Protein AF-A0A2H1WQV7-F1 (afdb_monomer)

Secondary structure (DSSP, 8-state):
------------STT--TTS-EEE-TTT--EEEHHHHT-----TT-HHHHHHGGGSPS------HHHHHHHHHHHHHHHHHHHHHHHHHHHHHHHHHHHHHHHHHHHHHHHHHHHHHHHHHHHHHHHHHHHHHHHHHHHHHHHHHHHHHHHHHHHHHH-

Structure (mmCIF, N/CA/C/O backbone):
data_AF-A0A2H1WQV7-F1
#
_entry.id   AF-A0A2H1WQV7-F1
#
loop_
_atom_site.group_PDB
_atom_site.id
_atom_site.type_symbol
_atom_site.label_atom_id
_atom_site.label_alt_id
_atom_site.label_comp_id
_atom_site.label_asym_id
_atom_site.label_entity_id
_atom_site.label_seq_id
_atom_site.pdbx_PDB_ins_code
_atom_site.Cartn_x
_atom_site.Cartn_y
_atom_site.Cartn_z
_atom_site.occupancy
_atom_site.B_iso_or_equiv
_atom_site.auth_seq_id
_atom_site.auth_comp_id
_atom_site.auth_asym_id
_atom_site.auth_atom_id
_atom_site.pdbx_PDB_model_num
ATOM 1 N N . MET A 1 1 ? -45.079 -8.543 78.707 1.00 36.78 1 MET A N 1
ATOM 2 C CA . MET A 1 1 ? -44.525 -7.321 79.325 1.00 36.78 1 MET A CA 1
ATOM 3 C C . MET A 1 1 ? -43.181 -7.067 78.667 1.00 36.78 1 MET A C 1
ATOM 5 O O . MET A 1 1 ? -42.246 -7.800 78.950 1.00 36.78 1 MET A O 1
ATOM 9 N N . ALA A 1 2 ? -43.122 -6.154 77.697 1.00 36.22 2 ALA A N 1
ATOM 10 C CA . ALA A 1 2 ? -41.888 -5.818 76.988 1.00 36.22 2 ALA A CA 1
ATOM 11 C C . ALA A 1 2 ? -41.357 -4.498 77.557 1.00 36.22 2 ALA A C 1
ATOM 13 O O . ALA A 1 2 ? -42.093 -3.514 77.592 1.00 36.22 2 ALA A O 1
ATOM 14 N N . SER A 1 3 ? -40.122 -4.501 78.058 1.00 34.94 3 SER A N 1
ATOM 15 C CA . SER A 1 3 ? -39.464 -3.299 78.569 1.00 34.94 3 SER A CA 1
ATOM 16 C C . SER A 1 3 ? -39.151 -2.362 77.404 1.00 34.94 3 SER A C 1
ATOM 18 O O . SER A 1 3 ? -38.388 -2.725 76.507 1.00 34.94 3 SER A O 1
ATOM 20 N N . VAL A 1 4 ? -39.731 -1.165 77.416 1.00 41.91 4 VAL A N 1
ATOM 21 C CA . VAL A 1 4 ? -39.364 -0.087 76.495 1.00 41.91 4 VAL A CA 1
ATOM 22 C C . VAL A 1 4 ? -37.990 0.423 76.927 1.00 41.91 4 VAL A C 1
ATOM 24 O O . VAL A 1 4 ? -37.856 1.037 77.983 1.00 41.91 4 VAL A O 1
ATOM 27 N N . LEU A 1 5 ? -36.955 0.123 76.142 1.00 41.06 5 LEU A N 1
ATOM 28 C CA . LEU A 1 5 ? -35.655 0.772 76.283 1.00 41.06 5 LEU A CA 1
ATOM 29 C C . LEU A 1 5 ? -35.824 2.220 75.812 1.00 41.06 5 LEU A C 1
ATOM 31 O O . LEU A 1 5 ? -35.929 2.473 74.614 1.00 41.06 5 LEU A O 1
ATOM 35 N N . LEU A 1 6 ? -35.897 3.160 76.756 1.00 43.34 6 LEU A N 1
ATOM 36 C CA . LEU A 1 6 ? -35.771 4.584 76.459 1.00 43.34 6 LEU A CA 1
ATOM 37 C C . LEU A 1 6 ? -34.371 4.824 75.881 1.00 43.34 6 LEU A C 1
ATOM 39 O O . LEU A 1 6 ? -33.382 4.839 76.614 1.00 43.34 6 LEU A O 1
ATOM 43 N N . GLU A 1 7 ? -34.275 4.998 74.563 1.00 45.38 7 GLU A N 1
ATOM 44 C CA . GLU A 1 7 ? -33.069 5.554 73.959 1.00 45.38 7 GLU A CA 1
ATOM 45 C C . GLU A 1 7 ? -32.978 7.028 74.355 1.00 45.38 7 GLU A C 1
ATOM 47 O O . GLU A 1 7 ? -33.699 7.883 73.844 1.00 45.38 7 GLU A O 1
ATOM 52 N N . TRP A 1 8 ? -32.071 7.325 75.282 1.00 50.62 8 TRP A N 1
ATOM 53 C CA . TRP A 1 8 ? -31.634 8.685 75.571 1.00 50.62 8 TRP A CA 1
ATOM 54 C C . TRP A 1 8 ? -30.970 9.261 74.309 1.00 50.62 8 TRP A C 1
ATOM 56 O O . TRP A 1 8 ? -29.799 9.009 74.016 1.00 50.62 8 TRP A O 1
ATOM 66 N N . GLY A 1 9 ? -31.763 9.964 73.501 1.00 49.66 9 GLY A N 1
ATOM 67 C CA . GLY A 1 9 ? -31.391 10.449 72.177 1.00 49.66 9 GLY A CA 1
ATOM 68 C C . GLY A 1 9 ? -31.190 11.960 72.149 1.00 49.66 9 GLY A C 1
ATOM 69 O O . GLY A 1 9 ? -32.027 12.710 72.631 1.00 49.66 9 GLY A O 1
ATOM 70 N N . CYS A 1 10 ? -30.061 12.377 71.578 1.00 54.94 10 CYS A N 1
ATOM 71 C CA . CYS A 1 10 ? -29.609 13.751 71.363 1.00 54.94 10 CYS A CA 1
ATOM 72 C C . CYS A 1 10 ? -30.706 14.782 71.091 1.00 54.94 10 CYS A C 1
ATOM 74 O O . CYS A 1 10 ? -31.570 14.571 70.241 1.00 54.94 10 CYS A O 1
ATOM 76 N N . CYS A 1 11 ? -30.553 15.963 71.691 1.00 54.75 11 CYS A N 1
ATOM 77 C CA . CYS A 1 11 ? -31.271 17.150 71.253 1.00 54.75 11 CYS A CA 1
ATOM 78 C C . CYS A 1 11 ? -30.961 17.418 69.772 1.00 54.75 11 CYS A C 1
ATOM 80 O O . CYS A 1 11 ? -29.803 17.433 69.346 1.00 54.75 11 CYS A O 1
ATOM 82 N N . THR A 1 12 ? -32.014 17.570 68.973 1.00 52.56 12 THR A N 1
ATOM 83 C CA . THR A 1 12 ? -31.937 17.907 67.552 1.00 52.56 12 THR A CA 1
ATOM 84 C C . THR A 1 12 ? -31.181 19.220 67.372 1.00 52.56 12 THR A C 1
ATOM 86 O O . THR A 1 12 ? -31.404 20.170 68.113 1.00 52.56 12 THR A O 1
ATOM 89 N N . LYS A 1 13 ? -30.289 19.284 66.375 1.00 51.91 13 LYS A N 1
ATOM 90 C CA . LYS A 1 13 ? -29.387 20.424 66.104 1.00 51.91 13 LYS A CA 1
ATOM 91 C C . LYS A 1 13 ? -30.087 21.756 65.774 1.00 51.91 13 LYS A C 1
ATOM 93 O O . LYS A 1 13 ? -29.411 22.739 65.484 1.00 51.91 13 LYS A O 1
ATOM 98 N N . GLU A 1 14 ? -31.413 21.807 65.794 1.00 47.16 14 GLU A N 1
ATOM 99 C CA . GLU A 1 14 ? -32.183 23.025 65.572 1.00 47.16 14 GLU A CA 1
ATOM 100 C C . GLU A 1 14 ? -32.293 23.794 66.891 1.00 47.16 14 GLU A C 1
ATOM 102 O O . GLU A 1 14 ? -33.169 23.534 67.710 1.00 47.16 14 GLU A O 1
ATOM 107 N N . GLY A 1 15 ? -31.350 24.716 67.105 1.00 52.66 15 GLY A N 1
ATOM 108 C CA . GLY A 1 15 ? -31.344 25.615 68.263 1.00 52.66 15 GLY A CA 1
ATOM 109 C C . GLY A 1 15 ? -30.159 25.467 69.216 1.00 52.66 15 GLY A C 1
ATOM 110 O O . GLY A 1 15 ? -30.262 25.926 70.348 1.00 52.66 15 GLY A O 1
ATOM 111 N N . ILE A 1 16 ? -29.042 24.856 68.795 1.00 53.22 16 ILE A N 1
ATOM 112 C CA . ILE A 1 16 ? -27.822 24.822 69.617 1.00 53.22 16 ILE A CA 1
ATOM 113 C C . ILE A 1 16 ? -27.324 26.259 69.797 1.00 53.22 16 ILE A C 1
ATOM 115 O O . ILE A 1 16 ? -26.708 26.831 68.898 1.00 53.22 16 ILE A O 1
ATOM 119 N N . ASN A 1 17 ? -27.584 26.840 70.965 1.00 54.88 17 ASN A N 1
ATOM 120 C CA . ASN A 1 17 ? -26.861 28.018 71.411 1.00 54.88 17 ASN A CA 1
ATOM 121 C C . ASN A 1 17 ? -25.392 27.616 71.592 1.00 54.88 17 ASN A C 1
ATOM 123 O O . ASN A 1 17 ? -25.087 26.687 72.337 1.00 54.88 17 ASN A O 1
ATOM 127 N N . GLU A 1 18 ? -24.468 28.335 70.954 1.00 58.00 18 GLU A N 1
ATOM 128 C CA . GLU A 1 18 ? -23.017 28.072 71.032 1.00 58.00 18 GLU A CA 1
ATOM 129 C C . GLU A 1 18 ? -22.443 28.170 72.464 1.00 58.00 18 GLU A C 1
ATOM 131 O O . GLU A 1 18 ? -21.302 27.787 72.709 1.00 58.00 18 GLU A O 1
ATOM 136 N N . ASN A 1 19 ? -23.249 28.635 73.424 1.00 59.34 19 ASN A N 1
ATOM 137 C CA . ASN A 1 19 ? -22.894 28.780 74.834 1.00 59.34 19 ASN A CA 1
ATOM 138 C C . ASN A 1 19 ? -23.274 27.576 75.719 1.00 59.34 19 ASN A C 1
ATOM 140 O O . ASN A 1 19 ? -23.024 27.617 76.925 1.00 59.34 19 ASN A O 1
ATOM 144 N N . GLU A 1 20 ? -23.881 26.517 75.177 1.00 66.75 20 GLU A N 1
ATOM 145 C CA . GLU A 1 20 ? -24.289 25.352 75.972 1.00 66.75 20 GLU A CA 1
ATOM 146 C C . GLU A 1 20 ? -23.191 24.277 76.033 1.00 66.75 20 GLU A C 1
ATOM 148 O O . GLU A 1 20 ? -22.631 23.850 75.022 1.00 66.75 20 GLU A O 1
ATOM 153 N N . GLN A 1 21 ? -22.861 23.831 77.251 1.00 71.62 21 GLN A N 1
ATOM 154 C CA . GLN A 1 21 ? -21.835 22.812 77.470 1.00 71.62 21 GLN A CA 1
ATOM 155 C C . GLN A 1 21 ? -22.343 21.428 77.045 1.00 71.62 21 GLN A C 1
ATOM 157 O O . GLN A 1 21 ? -23.342 20.921 77.564 1.00 71.62 21 GLN A O 1
ATOM 162 N N . ASN A 1 22 ? -21.603 20.806 76.127 1.00 75.94 22 ASN A N 1
ATOM 163 C CA . ASN A 1 22 ? -21.931 19.522 75.517 1.00 75.94 22 ASN A CA 1
ATOM 164 C C . ASN A 1 22 ? -20.845 18.475 75.779 1.00 75.94 22 ASN A C 1
ATOM 166 O O . ASN A 1 22 ? -19.654 18.783 75.758 1.00 75.94 22 ASN A O 1
ATOM 170 N N . ILE A 1 23 ? -21.258 17.219 75.961 1.00 76.69 23 ILE A N 1
ATOM 171 C CA . ILE A 1 23 ? -20.372 16.049 75.998 1.00 76.69 23 ILE A CA 1
ATOM 172 C C . ILE A 1 23 ? -20.577 15.242 74.716 1.00 76.69 23 ILE A C 1
ATOM 174 O O . ILE A 1 23 ? -21.705 14.916 74.353 1.00 76.69 23 ILE A O 1
ATOM 178 N N . ASN A 1 24 ? -19.482 14.896 74.039 1.00 75.81 24 ASN A N 1
ATOM 179 C CA . ASN A 1 24 ? -19.510 14.105 72.811 1.00 75.81 24 ASN A CA 1
ATOM 180 C C . ASN A 1 24 ? -19.125 12.651 73.101 1.00 75.81 24 ASN A C 1
ATOM 182 O O . ASN A 1 24 ? -18.065 12.382 73.667 1.00 75.81 24 ASN A O 1
ATOM 186 N N . CYS A 1 25 ? -19.961 11.701 72.685 1.00 70.12 25 CYS A 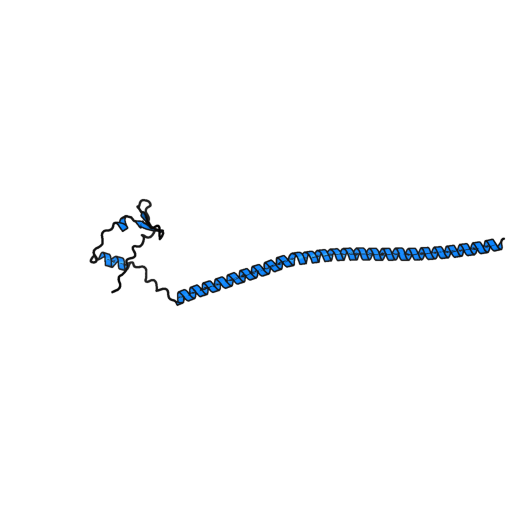N 1
ATOM 187 C CA . CYS A 1 25 ? -19.627 10.284 72.753 1.00 70.12 25 CYS A CA 1
ATOM 188 C C . CYS A 1 25 ? -18.672 9.915 71.615 1.00 70.12 25 CYS A C 1
ATOM 190 O O . CYS A 1 25 ? -19.030 10.014 70.445 1.00 70.12 25 CYS A O 1
ATOM 192 N N . ILE A 1 26 ? -17.479 9.425 71.953 1.00 67.62 26 ILE A N 1
ATOM 193 C CA . ILE A 1 26 ? -16.437 9.062 70.977 1.00 67.62 26 ILE A CA 1
ATOM 194 C C . ILE A 1 26 ? -16.872 7.894 70.076 1.00 67.62 26 ILE A C 1
ATOM 196 O O . ILE A 1 26 ? -16.491 7.838 68.912 1.00 67.62 26 ILE A O 1
ATOM 200 N N . MET A 1 27 ? -17.696 6.975 70.589 1.00 65.44 27 MET A N 1
ATOM 201 C CA . MET A 1 27 ? -18.071 5.755 69.863 1.00 65.44 27 MET A CA 1
ATOM 202 C C . MET A 1 27 ? -19.143 5.986 68.795 1.00 65.44 27 MET A C 1
ATOM 204 O O . MET A 1 27 ? -19.107 5.352 67.746 1.00 65.44 27 MET A O 1
ATOM 208 N N . CYS A 1 28 ? -20.107 6.875 69.046 1.00 74.94 28 CYS A N 1
ATOM 209 C CA . CYS A 1 28 ? -21.215 7.133 68.118 1.00 74.94 28 CYS A CA 1
ATOM 210 C C . CYS A 1 28 ? -21.265 8.576 67.593 1.00 74.94 28 CYS A C 1
ATOM 212 O O . CYS A 1 28 ? -22.166 8.912 66.828 1.00 74.94 28 CYS A O 1
ATOM 214 N N . ASN A 1 29 ? -20.303 9.415 67.992 1.00 70.19 29 ASN A N 1
ATOM 215 C CA . ASN A 1 29 ? -20.161 10.826 67.624 1.00 70.19 29 ASN A CA 1
ATOM 216 C C . ASN A 1 29 ? -21.416 11.681 67.886 1.00 70.19 29 ASN A C 1
ATOM 218 O O . ASN A 1 29 ? -21.725 12.626 67.159 1.00 70.19 29 ASN A O 1
ATOM 222 N N . LYS A 1 30 ? -22.166 11.310 68.923 1.00 71.44 30 LYS A N 1
ATOM 223 C CA . LYS A 1 30 ? -23.386 11.983 69.370 1.00 71.44 30 LYS A CA 1
ATOM 224 C C . LYS A 1 30 ? -23.064 12.995 70.473 1.00 71.44 30 LYS A C 1
ATOM 226 O O . LYS A 1 30 ? -22.252 12.694 71.347 1.00 71.44 30 LYS A O 1
ATOM 231 N N . SER A 1 31 ? -23.703 14.164 70.436 1.00 68.50 31 SER A N 1
ATOM 232 C CA . SER A 1 31 ? -23.545 15.238 71.428 1.00 68.50 31 SER A CA 1
ATOM 233 C C . SER A 1 31 ? -24.714 15.247 72.411 1.00 68.50 31 SER A C 1
ATOM 235 O O . SER A 1 31 ? -25.868 15.095 72.005 1.00 68.50 31 SER A O 1
ATOM 237 N N . TYR A 1 32 ? -24.418 15.437 73.692 1.00 72.19 32 TYR A N 1
ATOM 238 C CA . TYR A 1 32 ? -25.394 15.449 74.778 1.00 72.19 32 TYR A CA 1
ATOM 239 C C . TYR A 1 32 ? -25.225 16.726 75.600 1.00 72.19 32 TYR A C 1
ATOM 241 O O . TYR A 1 32 ? -24.114 17.010 76.055 1.00 72.19 32 TYR A O 1
ATOM 249 N N . HIS A 1 33 ? -26.312 17.467 75.828 1.00 73.75 33 HIS A N 1
ATOM 250 C CA . HIS A 1 33 ? -26.290 18.591 76.762 1.00 73.75 33 HIS A CA 1
ATOM 251 C C . HIS A 1 33 ? -26.030 18.062 78.171 1.00 73.75 33 HIS A C 1
ATOM 253 O O . HIS A 1 33 ? -26.687 17.113 78.613 1.00 73.75 33 HIS A O 1
ATOM 259 N N . ILE A 1 34 ? -25.104 18.692 78.898 1.00 71.25 34 ILE A N 1
ATOM 260 C CA . ILE A 1 34 ? -24.807 18.311 80.288 1.00 71.25 34 ILE A CA 1
ATOM 261 C C . ILE A 1 34 ? -26.079 18.352 81.141 1.00 71.25 34 ILE A C 1
ATOM 263 O O . ILE A 1 34 ? -26.303 17.446 81.939 1.00 71.25 34 ILE A O 1
ATOM 267 N N . LEU A 1 35 ? -26.957 19.334 80.902 1.00 65.75 35 LEU A N 1
ATOM 268 C CA . LEU A 1 35 ? -28.215 19.478 81.634 1.00 65.75 35 LEU A CA 1
ATOM 269 C C . LEU A 1 35 ? -29.105 18.231 81.527 1.00 65.75 35 LEU A C 1
ATOM 271 O O . LEU A 1 35 ? -29.672 17.798 82.527 1.00 65.75 35 LEU A O 1
ATOM 275 N N . CYS A 1 36 ? -29.184 17.628 80.335 1.00 65.69 36 CYS A N 1
ATOM 276 C CA . CYS A 1 36 ? -29.963 16.416 80.099 1.00 65.69 36 CYS A CA 1
ATOM 277 C C . CYS A 1 36 ? -29.398 15.228 80.883 1.00 65.69 36 CYS A C 1
ATOM 279 O O . CYS A 1 36 ? -30.166 14.447 81.425 1.00 65.69 36 CYS A O 1
ATOM 281 N N . LEU A 1 37 ? -28.072 15.119 81.002 1.00 65.88 37 LEU A N 1
ATOM 282 C CA . LEU A 1 37 ? -27.414 14.054 81.770 1.00 65.88 37 LEU A CA 1
ATOM 283 C C . LEU A 1 37 ? -27.556 14.228 83.290 1.00 65.88 37 LEU A C 1
ATOM 285 O O . LEU A 1 37 ? -27.361 13.272 84.034 1.00 65.88 37 LEU A O 1
ATOM 289 N N . THR A 1 38 ? -27.877 15.439 83.750 1.00 66.06 38 THR A N 1
ATOM 290 C CA . THR A 1 38 ? -28.033 15.769 85.176 1.00 66.06 38 THR A CA 1
ATOM 291 C C . THR A 1 38 ? -29.485 15.808 85.652 1.00 66.06 38 THR A C 1
ATOM 293 O O . THR A 1 38 ? -29.731 16.183 86.798 1.00 66.06 38 THR 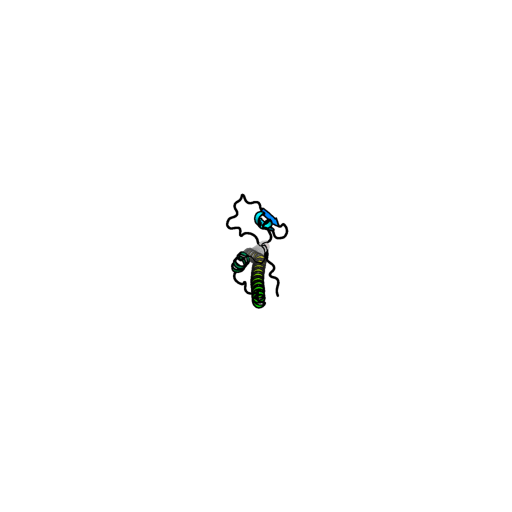A O 1
ATOM 296 N N . LEU A 1 39 ? -30.457 15.456 84.802 1.00 63.19 39 LEU A N 1
ATOM 297 C CA . LEU A 1 39 ? -31.858 15.427 85.220 1.00 63.19 39 LEU A CA 1
ATOM 298 C C . LEU A 1 39 ? -32.073 14.337 86.289 1.00 63.19 39 LEU A C 1
ATOM 300 O O . LEU A 1 39 ? -31.649 13.198 86.082 1.00 63.19 39 LEU A O 1
ATOM 304 N N . PRO A 1 40 ? -32.720 14.660 87.426 1.00 60.16 40 PRO A N 1
ATOM 305 C CA . PRO A 1 40 ? -33.055 13.667 88.440 1.00 60.16 40 PRO A CA 1
ATOM 306 C C . PRO A 1 40 ? -34.018 12.622 87.862 1.00 60.16 40 PRO A C 1
ATOM 308 O O . PRO A 1 40 ? -34.848 12.949 87.012 1.00 60.16 40 PRO A O 1
ATOM 311 N N . GLU A 1 41 ? -33.907 11.373 88.326 1.00 59.03 41 GLU A N 1
ATOM 312 C CA . GLU A 1 41 ? -34.804 10.282 87.931 1.00 59.03 41 GLU A CA 1
ATOM 313 C C . GLU A 1 41 ? -36.264 10.720 88.090 1.00 59.03 41 GLU A C 1
ATOM 315 O O . GLU A 1 41 ? -36.726 11.035 89.189 1.00 59.03 41 GLU A O 1
ATOM 320 N N . ILE A 1 42 ? -36.985 10.786 86.969 1.00 58.78 42 ILE A N 1
ATOM 321 C CA . ILE A 1 42 ? -38.401 11.139 86.973 1.00 58.78 42 ILE A CA 1
ATOM 322 C C . ILE A 1 42 ? -39.152 9.942 87.570 1.00 58.78 42 ILE A C 1
ATOM 324 O O . ILE A 1 42 ? -39.031 8.838 87.031 1.00 58.78 42 ILE A O 1
ATOM 328 N N . PRO A 1 43 ? -39.934 10.127 88.650 1.00 55.66 43 PRO A N 1
ATOM 329 C CA . PRO A 1 43 ? -40.752 9.061 89.207 1.00 55.66 43 PRO 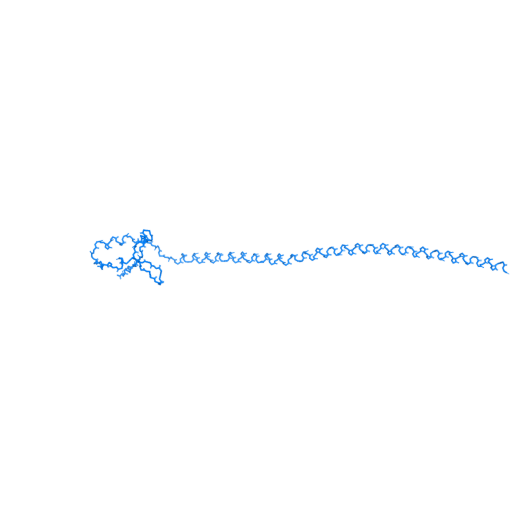A CA 1
ATOM 330 C C . PRO A 1 43 ? -41.687 8.525 88.122 1.00 55.66 43 PRO A C 1
ATOM 332 O O . PRO A 1 43 ? -42.296 9.308 87.382 1.00 55.66 43 PRO A O 1
ATOM 335 N N . SER A 1 44 ? -41.825 7.202 88.050 1.00 57.69 44 SER A N 1
ATOM 336 C CA . SER A 1 44 ? -42.623 6.465 87.053 1.00 57.69 44 SER A CA 1
ATOM 337 C C . SER A 1 44 ? -44.100 6.877 86.972 1.00 57.69 44 SER A C 1
ATOM 339 O O . SER A 1 44 ? -44.811 6.463 86.059 1.00 57.69 44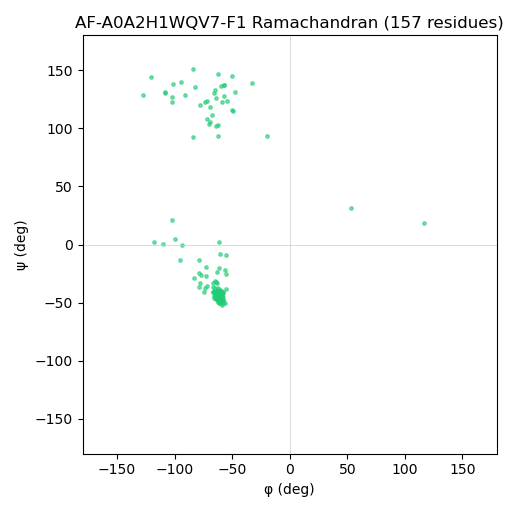 SER A O 1
ATOM 341 N N . ASP A 1 45 ? -44.546 7.709 87.909 1.00 54.38 45 ASP A N 1
ATOM 342 C CA . ASP A 1 45 ? -45.940 7.986 88.219 1.00 54.38 45 ASP A CA 1
ATOM 343 C C . ASP A 1 45 ? -46.345 9.413 87.791 1.00 54.38 45 ASP A C 1
ATOM 345 O O . ASP A 1 45 ? -47.480 9.833 88.008 1.00 54.38 45 ASP A O 1
ATOM 349 N N . SER A 1 46 ? -45.420 10.191 87.208 1.00 56.28 46 SER A N 1
ATOM 350 C CA . SER A 1 46 ? -45.696 11.569 86.782 1.00 56.28 46 SER A CA 1
ATOM 351 C C . SER A 1 46 ? -46.390 11.628 85.413 1.00 56.28 46 SER A C 1
ATOM 353 O O . SER A 1 46 ? -45.977 10.975 84.454 1.00 56.28 46 SER A O 1
ATOM 355 N N . GLU A 1 47 ? -47.421 12.471 85.286 1.00 53.53 47 GLU A N 1
ATOM 356 C CA . GLU A 1 47 ? -48.172 12.697 84.034 1.00 53.53 47 GLU A CA 1
ATOM 357 C C . GLU A 1 47 ? -47.279 13.132 82.853 1.00 53.53 47 GLU A C 1
ATOM 359 O O . GLU A 1 47 ? -47.608 12.894 81.690 1.00 53.53 47 GLU A O 1
ATOM 364 N N . ILE A 1 48 ? -46.098 13.687 83.143 1.00 52.59 48 ILE A N 1
ATOM 365 C CA . ILE A 1 48 ? -45.087 14.109 82.162 1.00 52.59 48 ILE A CA 1
ATOM 366 C C . ILE A 1 48 ? -44.554 12.907 81.361 1.00 52.59 48 ILE A C 1
ATOM 368 O O . ILE A 1 48 ? -44.292 13.025 80.161 1.00 52.59 48 ILE A O 1
ATOM 372 N N . PHE A 1 49 ? -44.470 11.723 81.979 1.00 50.50 49 PHE A N 1
ATOM 373 C CA . PHE A 1 49 ? -44.025 10.497 81.308 1.00 50.50 49 PHE A CA 1
ATOM 374 C C . PHE A 1 49 ? -44.989 10.071 80.187 1.00 50.50 49 PHE A C 1
ATOM 376 O O . PHE A 1 49 ? -44.567 9.567 79.146 1.00 50.50 49 PHE A O 1
ATOM 383 N N . SER A 1 50 ? -46.285 10.351 80.359 1.00 50.97 50 SER A N 1
ATOM 384 C CA . SER A 1 50 ? -47.318 10.040 79.362 1.00 50.97 50 SER A CA 1
ATOM 385 C C . SER A 1 50 ? -47.253 10.971 78.146 1.00 50.97 50 SER A C 1
ATOM 387 O O . SER A 1 50 ? -47.620 10.575 77.041 1.00 50.97 50 SER A O 1
ATOM 389 N N . GLN A 1 51 ? -46.747 12.195 78.322 1.00 47.91 51 GLN A N 1
ATOM 390 C CA . GLN A 1 51 ? -46.672 13.201 77.261 1.00 47.91 51 GLN A CA 1
ATOM 391 C C . GLN A 1 51 ? -45.433 13.033 76.366 1.00 47.91 51 GLN A C 1
ATOM 393 O O . GLN A 1 51 ? -45.492 13.319 75.173 1.00 47.91 51 GLN A O 1
ATOM 398 N N . ILE A 1 52 ? -44.333 12.492 76.900 1.00 52.56 52 ILE A N 1
ATOM 399 C CA . ILE A 1 52 ? -43.125 12.179 76.115 1.00 52.56 52 ILE A CA 1
ATOM 400 C C . ILE A 1 52 ? -43.363 10.970 75.194 1.00 52.56 52 ILE A C 1
ATOM 402 O O . ILE A 1 52 ? -42.917 10.977 74.048 1.00 52.56 52 ILE A O 1
ATOM 406 N N . ALA A 1 53 ? -44.144 9.976 75.633 1.00 47.25 53 ALA A N 1
ATOM 407 C CA . ALA A 1 53 ? -44.497 8.813 74.811 1.00 47.25 53 ALA A CA 1
ATOM 408 C C . ALA A 1 53 ? -45.327 9.170 73.556 1.00 47.25 53 ALA A C 1
ATOM 410 O O . ALA A 1 53 ? -45.288 8.439 72.563 1.00 47.25 53 ALA A O 1
ATOM 411 N N . LEU A 1 54 ? -46.030 10.310 73.569 1.00 46.53 54 LEU A N 1
ATOM 412 C CA . LEU A 1 54 ? -46.825 10.818 72.442 1.00 46.53 54 LEU A CA 1
ATOM 413 C C . LEU A 1 54 ? -45.989 11.501 71.344 1.00 46.53 54 LEU A C 1
ATOM 415 O O . LEU A 1 54 ? -46.501 11.691 70.245 1.00 46.53 54 LEU A O 1
ATOM 419 N N . ASN A 1 55 ? -44.714 11.812 71.604 1.00 50.41 55 ASN A N 1
ATOM 420 C CA . ASN A 1 55 ? -43.779 12.390 70.625 1.00 50.41 55 ASN A CA 1
ATOM 421 C C . ASN A 1 55 ? -42.799 11.352 70.053 1.00 50.41 55 ASN A C 1
ATOM 423 O O . ASN A 1 55 ? -41.730 11.701 69.550 1.00 50.41 55 ASN A O 1
ATOM 427 N N . SER A 1 56 ? -43.146 10.067 70.135 1.00 49.00 56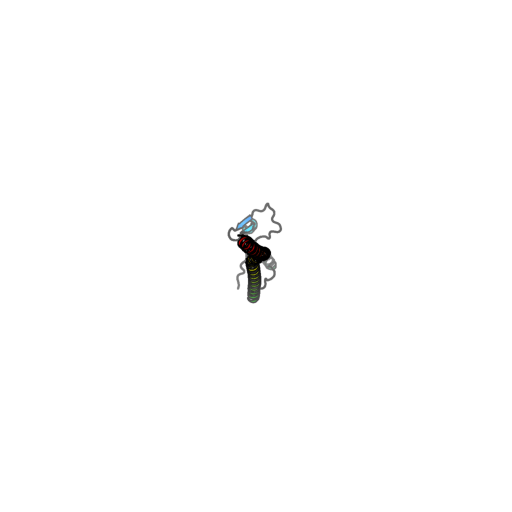 SER A N 1
ATOM 428 C CA . SER A 1 56 ? -42.416 9.021 69.421 1.00 49.00 56 SER A CA 1
ATOM 429 C C . SER A 1 56 ? -42.473 9.317 67.913 1.00 49.00 56 SER A C 1
ATOM 431 O O . SER A 1 56 ? -43.552 9.664 67.420 1.00 49.00 56 SER A O 1
ATOM 433 N N . PRO A 1 57 ? -41.359 9.190 67.164 1.00 54.06 57 PRO A N 1
ATOM 434 C CA . PRO A 1 57 ? -41.377 9.334 65.712 1.00 54.06 57 PRO A CA 1
ATOM 435 C C . PRO A 1 57 ? -42.485 8.455 65.123 1.00 54.06 57 PRO A C 1
ATOM 437 O O . PRO A 1 57 ? -42.734 7.370 65.663 1.00 54.06 57 PRO A O 1
ATOM 440 N N . PRO A 1 58 ? -43.165 8.889 64.046 1.00 54.53 58 PRO A N 1
ATOM 441 C CA . PRO A 1 58 ? -44.247 8.114 63.467 1.00 54.53 58 PRO A CA 1
ATOM 442 C C . PRO A 1 58 ? -43.722 6.718 63.156 1.00 54.53 58 PRO A C 1
ATOM 444 O O . PRO A 1 58 ? -42.711 6.581 62.471 1.00 54.53 58 PRO A O 1
ATOM 447 N N . ASN A 1 59 ? -44.408 5.732 63.736 1.00 51.03 59 ASN A N 1
ATOM 448 C CA . ASN A 1 59 ? -44.241 4.292 63.595 1.00 51.03 59 ASN A CA 1
ATOM 449 C C . ASN A 1 59 ? -43.479 3.941 62.306 1.00 51.03 59 ASN A C 1
ATOM 451 O O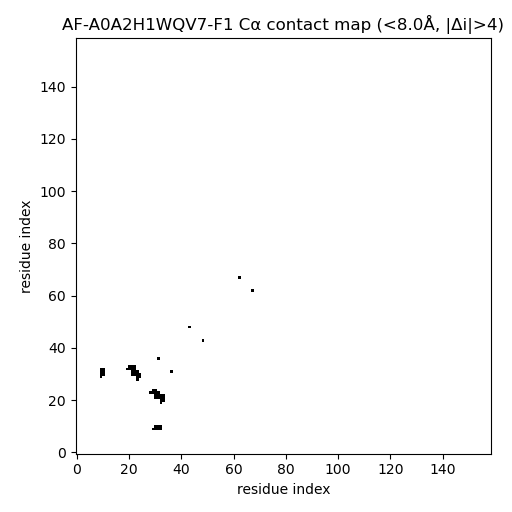 . ASN A 1 59 ? -44.063 3.889 61.220 1.00 51.03 59 ASN A O 1
ATOM 455 N N . SER A 1 60 ? -42.156 3.791 62.405 1.00 58.94 60 SER A N 1
ATOM 456 C CA . SER A 1 60 ? -41.352 3.374 61.269 1.00 58.94 60 SER A CA 1
ATOM 457 C C . SER A 1 60 ? -41.751 1.937 60.985 1.00 58.94 60 SER A C 1
ATOM 459 O O . SER A 1 60 ? -41.534 1.046 61.807 1.00 58.94 60 SER A O 1
ATOM 461 N N . ASN A 1 61 ? -42.417 1.729 59.848 1.00 61.16 61 ASN A N 1
ATOM 462 C CA . ASN A 1 61 ? -42.799 0.396 59.406 1.00 61.16 61 ASN A CA 1
ATOM 463 C C . ASN A 1 61 ? -41.578 -0.529 59.541 1.00 61.16 61 ASN A C 1
ATOM 465 O O . ASN A 1 61 ? -40.480 -0.136 59.128 1.00 61.16 61 ASN A O 1
ATOM 469 N N . PRO A 1 62 ? -41.728 -1.719 60.149 1.00 68.00 62 PRO A N 1
ATOM 470 C CA . PRO A 1 62 ? -40.614 -2.635 60.305 1.00 68.00 62 PRO A CA 1
ATOM 471 C C . PRO A 1 62 ? -40.079 -2.961 58.916 1.00 68.00 62 PRO A C 1
ATOM 473 O O . PRO A 1 62 ? -40.844 -3.418 58.066 1.00 68.00 62 PRO A O 1
ATOM 476 N N . VAL A 1 63 ? -38.785 -2.698 58.699 1.00 72.81 63 VAL A N 1
ATOM 477 C CA . VAL A 1 63 ? -38.112 -2.968 57.425 1.00 72.81 63 VAL A CA 1
ATOM 478 C C . VAL A 1 63 ? -38.437 -4.394 57.011 1.00 72.81 63 VAL A C 1
ATOM 480 O O . VAL A 1 63 ? -38.087 -5.357 57.701 1.00 72.81 63 VAL A O 1
ATOM 483 N N . THR A 1 64 ? -39.162 -4.527 55.908 1.00 82.00 64 THR A N 1
ATOM 484 C CA . THR A 1 64 ? -39.641 -5.836 55.474 1.00 82.00 64 THR A CA 1
ATOM 485 C C . THR A 1 64 ? -38.550 -6.541 54.677 1.00 82.00 64 THR A C 1
ATOM 487 O O . THR A 1 64 ? -37.738 -5.916 53.992 1.00 82.00 64 THR A O 1
ATOM 490 N N . ALA A 1 65 ? -38.537 -7.875 54.712 1.00 84.75 65 ALA A N 1
ATOM 491 C CA . ALA A 1 65 ? -37.623 -8.664 53.884 1.00 84.75 65 ALA A CA 1
ATOM 492 C C . ALA A 1 65 ? -37.752 -8.333 52.380 1.00 84.75 65 ALA A C 1
ATOM 494 O O . ALA A 1 65 ? -36.790 -8.484 51.627 1.00 84.75 65 ALA A O 1
ATOM 495 N N . GLU A 1 66 ? -38.921 -7.847 51.951 1.00 85.00 66 GLU A N 1
ATOM 496 C CA . GLU A 1 66 ? -39.180 -7.434 50.573 1.00 85.00 66 GLU A CA 1
ATOM 497 C C . GLU A 1 66 ? -38.503 -6.103 50.215 1.00 85.00 66 GLU A C 1
ATOM 499 O O . GLU A 1 66 ? -37.951 -5.967 49.124 1.00 85.00 66 GLU A O 1
ATOM 504 N N . GLU A 1 67 ? -38.446 -5.144 51.142 1.00 85.81 67 GLU A N 1
ATOM 505 C CA . GLU A 1 67 ? -37.696 -3.896 50.947 1.00 85.81 67 GLU A CA 1
ATOM 506 C C . GLU A 1 67 ? -36.197 -4.169 50.811 1.00 85.81 67 GLU A C 1
ATOM 508 O O . GLU A 1 67 ? -35.552 -3.649 49.898 1.00 85.81 67 GLU A O 1
ATOM 513 N N . VAL A 1 68 ? -35.651 -5.052 51.655 1.00 89.31 68 VAL A N 1
ATOM 514 C CA . VAL A 1 68 ? -34.247 -5.478 51.561 1.00 89.31 68 VAL A CA 1
ATOM 515 C C . VAL A 1 68 ? -33.984 -6.174 50.225 1.00 89.31 68 VAL A C 1
ATOM 517 O O . VAL A 1 68 ? -33.012 -5.846 49.544 1.00 89.31 68 VAL A O 1
ATOM 520 N N . ARG A 1 69 ? -34.867 -7.089 49.800 1.00 91.69 69 ARG A N 1
ATOM 521 C CA . ARG A 1 69 ? -34.768 -7.767 48.498 1.00 91.69 69 ARG A CA 1
ATOM 522 C C . ARG A 1 69 ? -34.784 -6.767 47.338 1.00 91.69 69 ARG A C 1
ATOM 524 O O . ARG A 1 69 ? -33.936 -6.862 46.452 1.00 91.69 69 ARG A O 1
ATOM 531 N N . SER A 1 70 ? -35.689 -5.791 47.371 1.00 93.69 70 SER A N 1
ATOM 532 C CA . SER A 1 70 ? -35.803 -4.736 46.357 1.00 93.69 70 SER A CA 1
ATOM 533 C C . SER A 1 70 ? -34.545 -3.866 46.283 1.00 93.69 70 SER A C 1
ATOM 535 O O . SER A 1 70 ? -34.041 -3.594 45.191 1.00 93.69 70 SER A O 1
ATOM 537 N N . ILE A 1 71 ? -33.981 -3.478 47.432 1.00 92.94 71 ILE A N 1
ATOM 538 C CA . ILE A 1 71 ? -32.724 -2.718 47.498 1.00 92.94 71 ILE A CA 1
ATOM 539 C C . ILE A 1 71 ? -31.577 -3.531 46.893 1.00 92.94 71 ILE A C 1
ATOM 541 O O . ILE A 1 71 ? -30.866 -3.028 46.023 1.00 92.94 71 ILE A O 1
ATOM 545 N N . VAL A 1 72 ? -31.419 -4.794 47.299 1.00 94.69 72 VAL A N 1
ATOM 546 C CA . VAL A 1 72 ? -30.360 -5.672 46.781 1.00 94.69 72 VAL A CA 1
ATOM 547 C C . VAL A 1 72 ? -30.492 -5.851 45.269 1.00 94.69 72 VAL A C 1
ATOM 549 O O . VAL A 1 72 ? -29.508 -5.706 44.545 1.00 94.69 72 VAL A O 1
ATOM 552 N N . GLN A 1 73 ? -31.705 -6.091 44.769 1.00 94.62 73 GLN A N 1
ATOM 553 C CA . GLN A 1 73 ? -31.948 -6.270 43.339 1.00 94.62 73 GLN A CA 1
ATOM 554 C C . GLN A 1 73 ? -31.622 -5.000 42.540 1.00 94.62 73 GLN A C 1
ATOM 556 O O . GLN A 1 73 ? -30.980 -5.091 41.493 1.00 94.62 73 GLN A O 1
ATOM 561 N N . LYS A 1 74 ? -31.975 -3.815 43.057 1.00 95.31 74 LYS A N 1
ATOM 562 C CA . LYS A 1 74 ? -31.598 -2.528 42.449 1.00 95.31 74 LYS A CA 1
ATOM 563 C C . LYS A 1 74 ? -30.086 -2.320 42.426 1.00 95.31 74 LYS A C 1
ATOM 565 O O . LYS A 1 74 ? -29.554 -1.928 41.393 1.00 95.31 74 LYS A O 1
ATOM 570 N N . VAL A 1 75 ? -29.387 -2.598 43.529 1.00 95.75 75 VAL A N 1
ATOM 571 C CA . VAL A 1 75 ? -27.922 -2.457 43.601 1.00 95.75 75 VAL A CA 1
ATOM 572 C C . VAL A 1 75 ? -27.243 -3.372 42.587 1.00 95.75 75 VAL A C 1
ATOM 574 O O . VAL A 1 75 ? -26.366 -2.924 41.852 1.00 95.75 75 VAL A O 1
ATOM 577 N N . ILE A 1 76 ? -27.685 -4.628 42.497 1.00 95.06 76 ILE A N 1
ATOM 578 C CA . ILE A 1 76 ? -27.174 -5.589 41.517 1.00 95.06 76 ILE A CA 1
ATOM 579 C C . ILE A 1 76 ? -27.422 -5.080 40.093 1.00 95.06 76 ILE A C 1
ATOM 581 O O . ILE A 1 76 ? -26.506 -5.081 39.274 1.00 95.06 76 ILE A O 1
ATOM 585 N N . GLN A 1 77 ? -28.631 -4.603 39.795 1.00 96.31 77 GLN A N 1
ATOM 586 C CA . GLN A 1 77 ? -28.980 -4.110 38.464 1.00 96.31 77 GLN A CA 1
ATOM 587 C C . GLN A 1 77 ? -28.137 -2.895 38.053 1.00 96.31 77 GLN A C 1
ATOM 589 O O . GLN A 1 77 ? -27.645 -2.846 36.925 1.00 96.31 77 GLN A O 1
ATOM 594 N N . VAL A 1 78 ? -27.924 -1.947 38.970 1.00 96.88 78 VAL A N 1
ATOM 595 C CA . VAL A 1 78 ? -27.057 -0.783 38.737 1.00 96.88 78 VAL A CA 1
ATOM 596 C C . VAL A 1 78 ? -25.612 -1.224 38.508 1.00 96.88 78 VAL A C 1
ATOM 598 O O . VAL A 1 78 ? -25.006 -0.798 37.530 1.00 96.88 78 VAL A O 1
ATOM 601 N N . GLN A 1 79 ? -25.080 -2.124 39.340 1.00 95.44 79 GLN A N 1
ATOM 602 C CA . GLN A 1 79 ? -23.717 -2.648 39.188 1.00 95.44 79 GLN A CA 1
ATOM 603 C C . GLN A 1 79 ? -23.509 -3.344 37.837 1.00 95.44 79 GLN A C 1
ATOM 605 O O . GLN A 1 79 ? -22.521 -3.074 37.155 1.00 95.44 79 GLN A O 1
ATOM 610 N N . TYR A 1 80 ? -24.456 -4.180 37.398 1.00 96.56 80 TYR A N 1
ATOM 611 C CA . TYR A 1 80 ? -24.389 -4.816 36.079 1.00 96.56 80 TYR A CA 1
ATOM 612 C C . TYR A 1 80 ? -24.415 -3.796 34.940 1.00 96.56 80 TYR A C 1
ATOM 614 O O . TYR A 1 80 ? -23.628 -3.910 34.000 1.00 96.56 80 TYR A O 1
ATOM 622 N N . ALA A 1 81 ? -25.285 -2.787 35.020 1.00 96.94 81 ALA A N 1
ATOM 623 C CA . ALA A 1 81 ? -25.345 -1.734 34.012 1.00 96.94 81 ALA A CA 1
ATOM 624 C C . ALA A 1 81 ? -24.021 -0.952 33.936 1.00 96.94 81 ALA A C 1
ATOM 626 O O . ALA A 1 81 ? -23.498 -0.733 32.842 1.00 96.94 81 ALA A O 1
ATOM 627 N N . THR A 1 82 ? -23.439 -0.596 35.085 1.00 97.25 82 THR A N 1
ATOM 628 C CA . THR A 1 82 ? -22.140 0.086 35.154 1.00 97.25 82 THR A CA 1
ATOM 629 C C . THR A 1 82 ? -21.014 -0.781 34.598 1.00 97.25 82 THR A C 1
ATOM 631 O O . THR A 1 82 ? -20.208 -0.294 33.806 1.00 97.25 82 THR A O 1
ATOM 634 N N . MET A 1 83 ? -20.974 -2.068 34.948 1.00 96.94 83 MET A N 1
ATOM 635 C CA . MET A 1 83 ? -19.966 -2.997 34.439 1.00 96.94 83 MET A CA 1
ATOM 636 C C . MET A 1 83 ? -20.057 -3.145 32.915 1.00 96.94 83 MET A C 1
ATOM 638 O O . MET A 1 83 ? -19.039 -3.057 32.232 1.00 96.94 83 MET A O 1
ATOM 642 N N . LEU A 1 84 ? -21.263 -3.304 32.361 1.00 97.25 84 LEU A N 1
ATOM 643 C CA . LEU A 1 84 ? -21.468 -3.381 30.910 1.00 97.25 84 LEU A CA 1
ATOM 644 C C . LEU A 1 84 ? -21.041 -2.091 30.203 1.00 97.25 84 LEU A C 1
ATOM 646 O O . LEU A 1 84 ? -20.400 -2.142 29.154 1.00 97.25 84 LEU A O 1
ATOM 650 N N . GLN A 1 85 ? -21.344 -0.931 30.786 1.00 97.50 85 GLN A N 1
ATOM 651 C CA . GLN A 1 85 ? -20.911 0.354 30.244 1.00 97.50 85 GLN A CA 1
ATOM 652 C C . GLN A 1 85 ? -19.381 0.486 30.244 1.00 97.50 85 GLN A C 1
ATOM 654 O O . GLN A 1 85 ? -18.799 0.938 29.254 1.00 97.50 85 GLN A O 1
ATOM 659 N N . GLN A 1 86 ? -18.720 0.065 31.325 1.00 97.81 86 GLN A N 1
ATOM 660 C CA . GLN A 1 86 ? -17.261 0.041 31.409 1.00 97.81 86 GLN A CA 1
ATOM 661 C C . GLN A 1 86 ? -16.658 -0.924 30.386 1.00 97.81 86 GLN A C 1
ATOM 663 O O . GLN A 1 86 ? -15.738 -0.535 29.672 1.00 97.81 86 GLN A O 1
ATOM 668 N N . MET A 1 87 ? -17.208 -2.136 30.245 1.00 97.50 87 MET A N 1
ATOM 669 C CA . MET A 1 87 ? -16.755 -3.101 29.236 1.00 97.50 87 MET A CA 1
ATOM 670 C C . MET A 1 87 ? -16.890 -2.537 27.823 1.00 97.50 87 MET A C 1
ATOM 672 O O . MET A 1 87 ? -15.922 -2.575 27.071 1.00 97.50 87 MET A O 1
ATOM 676 N N . ASN A 1 88 ? -18.037 -1.947 27.477 1.00 97.38 88 ASN A N 1
ATOM 677 C CA . ASN A 1 88 ? -18.235 -1.322 26.167 1.00 97.38 88 ASN A CA 1
ATOM 678 C C . ASN A 1 88 ? -17.220 -0.202 25.916 1.00 97.38 88 ASN A C 1
ATOM 680 O O . ASN A 1 88 ? -16.655 -0.111 24.829 1.00 97.38 88 ASN A O 1
ATOM 684 N N . THR A 1 89 ? -16.945 0.616 26.933 1.00 98.06 89 THR A N 1
ATOM 685 C CA . THR A 1 89 ? -15.957 1.699 26.843 1.00 98.06 89 THR A CA 1
ATOM 686 C C . THR A 1 89 ? -14.552 1.148 26.609 1.00 98.06 89 THR A C 1
ATOM 688 O O . THR A 1 89 ? -13.846 1.628 25.726 1.00 98.06 89 THR A O 1
ATOM 691 N N . ILE A 1 90 ? -14.152 0.114 27.356 1.00 98.12 90 ILE A N 1
ATOM 692 C CA . ILE A 1 90 ? -12.847 -0.538 27.200 1.00 98.12 90 ILE A CA 1
ATOM 693 C C . ILE A 1 90 ? -12.726 -1.149 25.804 1.00 98.12 90 ILE A C 1
ATOM 695 O O . ILE A 1 90 ? -11.749 -0.875 25.119 1.00 98.12 90 ILE A O 1
ATOM 699 N N . ILE A 1 91 ? -13.729 -1.909 25.354 1.00 97.94 91 ILE A N 1
ATOM 700 C CA . ILE A 1 91 ? -13.724 -2.559 24.037 1.00 97.94 91 ILE A CA 1
ATOM 701 C C . ILE A 1 91 ? -13.563 -1.519 22.926 1.00 97.94 91 ILE A C 1
ATOM 703 O O . ILE A 1 91 ? -12.681 -1.658 22.082 1.00 97.94 91 ILE A O 1
ATOM 707 N N . VAL A 1 92 ? -14.373 -0.457 22.942 1.00 98.31 92 VAL A N 1
ATOM 708 C CA . VAL A 1 92 ? -14.305 0.605 21.929 1.00 98.31 92 VAL A CA 1
ATOM 709 C C . VAL A 1 92 ? -12.947 1.305 21.957 1.00 98.31 92 VAL A C 1
ATOM 711 O O . VAL A 1 92 ? -12.357 1.531 20.901 1.00 98.31 92 VAL A O 1
ATOM 714 N N . ASN A 1 93 ? -12.421 1.615 23.142 1.00 98.19 93 ASN A N 1
ATOM 715 C CA . ASN A 1 93 ? -11.126 2.278 23.273 1.00 98.19 93 ASN A CA 1
ATOM 716 C C . ASN A 1 93 ? -9.981 1.392 22.788 1.00 98.19 93 ASN A C 1
ATOM 718 O O . ASN A 1 93 ? -9.148 1.862 22.022 1.00 98.19 93 ASN A O 1
ATOM 722 N N . THR A 1 94 ? -9.947 0.117 23.179 1.00 98.06 94 THR A N 1
ATOM 723 C CA . THR A 1 94 ? -8.932 -0.831 22.711 1.00 98.06 94 THR A CA 1
ATOM 724 C C . THR A 1 94 ? -8.999 -0.982 21.196 1.00 98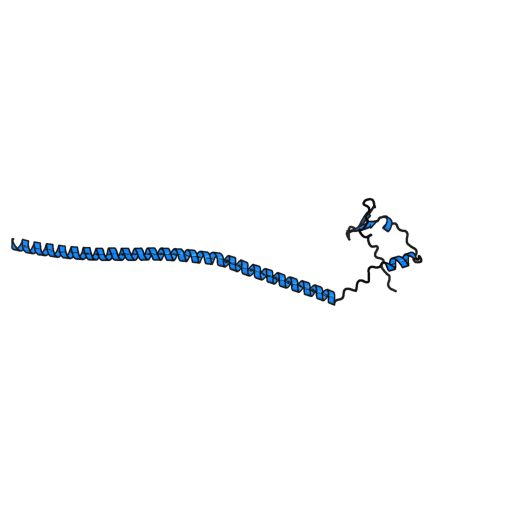.06 94 THR A C 1
ATOM 726 O O . THR A 1 94 ? -7.981 -0.825 20.535 1.00 98.06 94 THR A O 1
ATOM 729 N N . ILE A 1 95 ? -10.189 -1.186 20.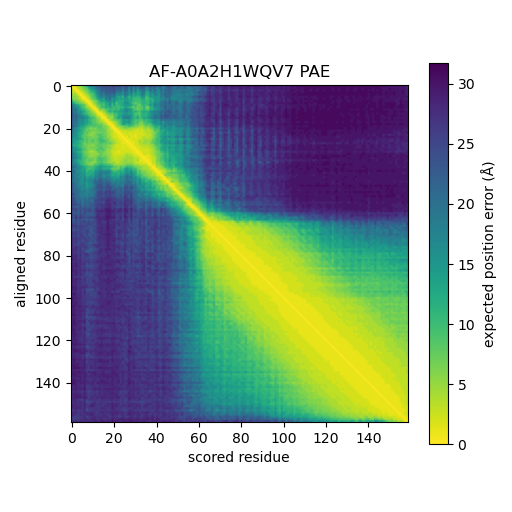621 1.00 98.12 95 ILE A N 1
ATOM 730 C CA . ILE A 1 95 ? -10.352 -1.292 19.163 1.00 98.12 95 ILE A CA 1
ATOM 731 C C . ILE A 1 95 ? -9.836 -0.032 18.462 1.00 98.12 95 ILE A C 1
ATOM 733 O O . ILE A 1 95 ? -9.079 -0.135 17.503 1.00 98.12 95 ILE A O 1
ATOM 737 N N . ASN A 1 96 ? -10.209 1.159 18.931 1.00 97.88 96 ASN A N 1
ATOM 738 C CA . ASN A 1 96 ? -9.773 2.404 18.299 1.00 97.88 96 ASN A CA 1
ATOM 739 C C . ASN A 1 96 ? -8.261 2.625 18.422 1.00 97.88 96 ASN A C 1
ATOM 741 O O . ASN A 1 96 ? -7.637 3.061 17.455 1.00 97.88 96 ASN A O 1
ATOM 745 N N . THR A 1 97 ? -7.676 2.304 19.577 1.00 98.19 97 THR A N 1
ATOM 746 C CA . THR A 1 97 ? -6.231 2.407 19.815 1.00 98.19 97 THR A CA 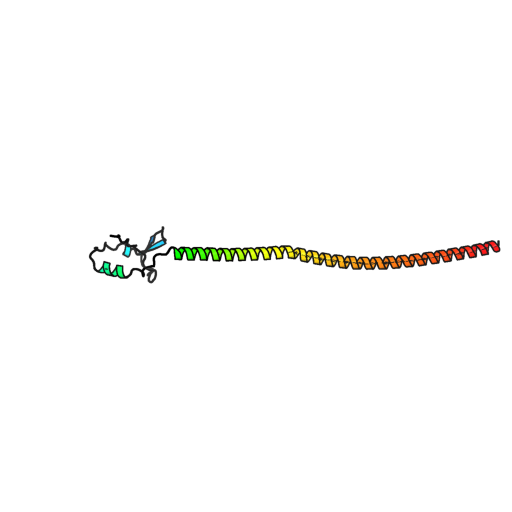1
ATOM 747 C C . THR A 1 97 ? -5.445 1.468 18.909 1.00 98.19 97 THR A C 1
ATOM 749 O O . THR A 1 97 ? -4.443 1.892 18.348 1.00 98.19 97 THR A O 1
ATOM 752 N N . GLU A 1 98 ? -5.914 0.234 18.712 1.00 97.69 98 GLU A N 1
ATOM 753 C CA . GLU A 1 98 ? -5.239 -0.749 17.856 1.00 97.69 98 GLU A CA 1
ATOM 754 C C . GLU A 1 98 ? -5.485 -0.496 16.357 1.00 97.69 98 GLU A C 1
ATOM 756 O O . GLU A 1 98 ? -4.604 -0.717 15.529 1.00 97.69 98 GLU A O 1
ATOM 761 N N . LEU A 1 99 ? -6.659 0.017 15.968 1.00 97.94 99 LEU A N 1
ATOM 762 C CA . LEU A 1 99 ? -6.966 0.310 14.561 1.00 97.94 99 LEU A CA 1
ATOM 763 C C . LEU A 1 99 ? -6.312 1.597 14.042 1.00 97.94 99 LEU A C 1
ATOM 765 O O . LEU A 1 99 ? -6.091 1.722 12.835 1.00 97.94 99 LEU A O 1
ATOM 769 N N . ALA A 1 100 ? -6.021 2.564 14.913 1.00 97.88 100 ALA A N 1
ATOM 770 C CA . ALA A 1 100 ? -5.366 3.813 14.529 1.00 97.88 100 ALA A CA 1
ATOM 771 C C . ALA A 1 100 ? -3.986 3.612 13.862 1.00 97.88 100 ALA A C 1
ATOM 773 O O . ALA A 1 100 ? -3.806 4.138 12.758 1.00 97.88 100 ALA A O 1
ATOM 774 N N . PRO A 1 101 ? -3.029 2.860 14.447 1.00 98.25 101 PRO A N 1
ATOM 775 C CA . PRO A 1 101 ? -1.742 2.604 13.806 1.00 98.25 101 PRO A CA 1
ATOM 776 C C . PRO A 1 101 ? -1.905 1.785 12.525 1.00 98.25 101 PRO A C 1
ATOM 778 O O . PRO A 1 101 ? -1.332 2.160 11.513 1.00 98.25 101 PRO A O 1
ATOM 781 N N . VAL A 1 102 ? -2.780 0.773 12.497 1.00 98.38 102 VAL A N 1
ATOM 782 C CA . VAL A 1 102 ? -3.037 -0.015 11.274 1.00 98.38 102 VAL A CA 1
ATOM 783 C C . VAL A 1 102 ? -3.519 0.873 10.124 1.00 98.38 102 VAL A C 1
ATOM 785 O O . VAL A 1 102 ? -3.077 0.727 8.986 1.00 98.38 102 VAL A O 1
ATOM 788 N N . ARG A 1 103 ? -4.408 1.836 10.400 1.00 98.19 103 ARG A N 1
ATOM 789 C CA . ARG A 1 103 ? -4.858 2.802 9.388 1.00 98.19 103 ARG A CA 1
ATOM 790 C C . ARG A 1 103 ? -3.703 3.661 8.876 1.00 98.19 103 ARG A C 1
ATOM 792 O O . ARG A 1 103 ? -3.647 3.932 7.679 1.00 98.19 103 ARG A O 1
ATOM 799 N N . LYS A 1 104 ? -2.814 4.088 9.772 1.00 98.25 104 LYS A N 1
ATOM 800 C CA . LYS A 1 104 ? -1.628 4.869 9.420 1.00 98.25 104 LYS A CA 1
ATOM 801 C C . LYS A 1 104 ? -0.673 4.050 8.543 1.00 98.25 104 LYS A C 1
ATOM 803 O O . LYS A 1 104 ? -0.294 4.525 7.479 1.00 98.25 104 LYS A O 1
ATOM 808 N N . ASP A 1 105 ? -0.386 2.808 8.921 1.00 98.44 105 ASP A N 1
ATOM 809 C CA . ASP A 1 105 ? 0.485 1.906 8.162 1.00 98.44 105 ASP A CA 1
ATOM 810 C C . ASP A 1 105 ? -0.067 1.649 6.750 1.00 98.44 105 ASP A C 1
ATOM 812 O O . ASP A 1 105 ? 0.677 1.663 5.771 1.00 98.44 105 ASP A O 1
ATOM 816 N N . ILE A 1 106 ? -1.391 1.490 6.611 1.00 98.44 106 ILE A N 1
ATOM 817 C CA . ILE A 1 106 ? -2.052 1.356 5.302 1.00 98.44 106 ILE A CA 1
ATOM 818 C C . ILE A 1 106 ? -1.856 2.614 4.440 1.00 98.44 106 ILE A C 1
ATOM 820 O O . ILE A 1 106 ? -1.601 2.500 3.241 1.00 98.44 106 ILE A O 1
ATOM 824 N N . GLN A 1 107 ? -1.962 3.809 5.025 1.00 98.44 107 GLN A N 1
ATOM 825 C CA . GLN A 1 107 ? -1.750 5.067 4.298 1.00 98.44 107 GLN A CA 1
ATOM 826 C C . GLN A 1 107 ? -0.292 5.229 3.850 1.00 98.44 107 GLN A C 1
ATOM 828 O O . GLN A 1 107 ? -0.037 5.641 2.717 1.00 98.44 107 GLN A O 1
ATOM 833 N N . GLU A 1 108 ? 0.664 4.871 4.706 1.00 98.50 108 GLU A N 1
ATOM 834 C CA . GLU A 1 108 ? 2.091 4.899 4.372 1.00 98.50 108 GLU A CA 1
ATOM 835 C C . GLU A 1 108 ? 2.433 3.881 3.274 1.00 98.50 108 GLU A C 1
ATOM 837 O O . GLU A 1 108 ? 3.145 4.209 2.320 1.00 98.50 108 GLU A O 1
ATOM 842 N N . LEU A 1 109 ? 1.857 2.677 3.335 1.00 98.50 109 LEU A N 1
ATOM 843 C CA . LEU A 1 109 ? 1.981 1.669 2.280 1.00 98.50 109 LEU A CA 1
ATOM 844 C C . LEU A 1 109 ? 1.414 2.157 0.945 1.00 98.50 109 LEU A C 1
ATOM 846 O O . LEU A 1 109 ? 2.047 1.966 -0.093 1.00 98.50 109 LEU A O 1
ATOM 850 N N . GLN A 1 110 ? 0.254 2.817 0.955 1.00 98.44 110 GLN A N 1
ATOM 851 C CA . GLN A 1 110 ? -0.345 3.383 -0.254 1.00 98.44 110 GLN A CA 1
ATOM 852 C C . GLN A 1 110 ? 0.560 4.449 -0.891 1.00 98.44 110 GLN A C 1
ATOM 854 O O . GLN A 1 110 ? 0.746 4.457 -2.112 1.00 98.44 110 GLN A O 1
ATOM 859 N N . ALA A 1 111 ? 1.144 5.330 -0.076 1.00 98.38 111 ALA A N 1
ATOM 860 C CA . ALA A 1 111 ? 2.090 6.336 -0.551 1.00 98.38 111 ALA A CA 1
ATOM 861 C C . ALA A 1 111 ? 3.351 5.687 -1.148 1.00 98.38 111 ALA A C 1
ATOM 863 O O . ALA A 1 111 ? 3.769 6.049 -2.248 1.00 98.38 111 ALA A O 1
ATOM 864 N N . SER A 1 112 ? 3.909 4.678 -0.470 1.00 98.56 112 SER A N 1
ATOM 865 C CA . SER A 1 112 ? 5.072 3.924 -0.954 1.00 98.56 112 SER A CA 1
ATOM 866 C C . SER A 1 112 ? 4.795 3.230 -2.290 1.00 98.56 112 SER A C 1
ATOM 868 O O . SER A 1 112 ? 5.599 3.333 -3.218 1.00 98.56 112 SER A O 1
ATOM 870 N N . LEU A 1 113 ? 3.635 2.581 -2.427 1.00 98.31 113 LEU A N 1
ATOM 871 C CA . LEU A 1 113 ? 3.239 1.896 -3.657 1.00 98.31 113 LEU A CA 1
ATOM 872 C C . LEU A 1 113 ? 3.075 2.873 -4.825 1.00 98.31 113 LEU A C 1
ATOM 874 O O . LEU A 1 113 ? 3.516 2.579 -5.935 1.00 98.31 113 LEU A O 1
ATOM 878 N N . THR A 1 114 ? 2.480 4.038 -4.569 1.00 98.38 114 THR A N 1
ATOM 879 C CA . THR A 1 114 ? 2.319 5.093 -5.580 1.00 98.38 114 THR A CA 1
ATOM 880 C C . THR A 1 114 ? 3.685 5.561 -6.077 1.00 98.38 114 THR A C 1
ATOM 882 O O . THR A 1 114 ? 3.939 5.538 -7.277 1.00 98.38 114 THR A O 1
ATOM 885 N N . PHE A 1 115 ? 4.606 5.862 -5.156 1.00 98.62 115 PHE A N 1
ATOM 886 C CA . PHE A 1 115 ? 5.977 6.243 -5.497 1.00 98.62 115 PHE A CA 1
ATOM 887 C C . PHE A 1 115 ? 6.696 5.168 -6.328 1.00 98.62 115 PHE A C 1
ATOM 889 O O . PHE A 1 115 ? 7.283 5.472 -7.362 1.00 98.62 115 PHE A O 1
ATOM 896 N N . HIS A 1 116 ? 6.623 3.897 -5.918 1.00 98.25 116 HIS A N 1
ATOM 897 C CA . HIS A 1 116 ? 7.282 2.810 -6.650 1.00 98.25 116 HIS A CA 1
ATOM 898 C C . HIS A 1 116 ? 6.664 2.578 -8.032 1.00 98.25 116 HIS A C 1
ATOM 900 O O . HIS A 1 116 ? 7.387 2.228 -8.960 1.00 98.25 116 HIS A O 1
ATOM 906 N N . THR A 1 117 ? 5.355 2.790 -8.181 1.00 98.38 117 THR A N 1
ATOM 907 C CA . THR A 1 117 ? 4.672 2.708 -9.482 1.00 98.38 117 THR A CA 1
ATOM 908 C C . THR A 1 117 ? 5.195 3.792 -10.424 1.00 98.38 117 THR A C 1
ATOM 910 O O . THR A 1 117 ? 5.592 3.486 -11.544 1.00 98.38 117 THR A O 1
ATOM 913 N N . GLU A 1 118 ? 5.306 5.035 -9.949 1.00 98.56 118 GLU A N 1
ATOM 914 C CA . GLU A 1 118 ? 5.862 6.139 -10.742 1.00 98.56 118 GLU A CA 1
ATOM 915 C C . GLU A 1 118 ? 7.327 5.902 -11.139 1.00 98.56 118 GLU A C 1
ATOM 917 O O . GLU A 1 118 ? 7.721 6.167 -12.277 1.00 98.56 118 GLU A O 1
ATOM 922 N N . GLU A 1 119 ? 8.156 5.398 -10.220 1.00 98.50 119 GLU A N 1
ATOM 923 C CA . GLU A 1 119 ? 9.553 5.069 -10.523 1.00 98.50 119 GLU A CA 1
ATOM 924 C C . GLU A 1 119 ? 9.667 3.903 -11.514 1.00 98.50 119 GLU A C 1
ATOM 926 O O . GLU A 1 119 ? 10.529 3.924 -12.397 1.00 98.50 119 GLU A O 1
ATOM 931 N N . PHE A 1 120 ? 8.775 2.914 -11.420 1.00 98.62 120 PHE A N 1
ATOM 932 C CA . PHE A 1 120 ? 8.711 1.805 -12.367 1.00 98.62 120 PHE A CA 1
ATOM 933 C C . PHE A 1 120 ? 8.333 2.281 -13.776 1.00 98.62 120 PHE A C 1
ATOM 935 O O . PHE A 1 120 ? 8.998 1.905 -14.742 1.00 98.62 120 PHE A O 1
ATOM 942 N N . ASP A 1 121 ? 7.343 3.168 -13.899 1.00 98.56 121 ASP A N 1
ATOM 943 C CA . ASP A 1 121 ? 6.932 3.742 -15.184 1.00 98.56 121 ASP A CA 1
ATOM 944 C C . ASP A 1 121 ? 8.071 4.548 -15.831 1.00 98.56 121 ASP A C 1
ATOM 946 O O . ASP A 1 121 ? 8.365 4.398 -17.024 1.00 98.56 121 ASP A O 1
ATOM 950 N N . LYS A 1 122 ? 8.790 5.355 -15.037 1.00 98.62 122 LYS A N 1
ATOM 951 C CA . LYS A 1 122 ? 9.982 6.084 -15.508 1.00 98.62 122 LYS A CA 1
ATOM 952 C C . LYS A 1 122 ? 11.074 5.132 -15.983 1.00 98.62 122 LYS A C 1
ATOM 954 O O . LYS A 1 122 ? 11.694 5.377 -17.020 1.00 98.62 122 LYS A O 1
ATOM 959 N N . LEU A 1 123 ? 11.328 4.057 -15.237 1.00 98.50 123 LEU A N 1
ATOM 960 C CA . LEU A 1 123 ? 12.318 3.049 -15.606 1.00 98.50 123 LEU A CA 1
ATOM 961 C C . LEU A 1 123 ? 11.932 2.350 -16.915 1.00 98.50 123 LEU A C 1
ATOM 963 O O . LEU A 1 123 ? 12.787 2.164 -17.781 1.00 98.50 123 LEU A O 1
ATOM 967 N N . GLN A 1 124 ? 10.653 2.016 -17.087 1.00 98.62 124 GLN A N 1
ATOM 968 C CA . GLN A 1 124 ? 10.144 1.394 -18.305 1.00 98.62 124 GLN A CA 1
ATOM 969 C C . GLN A 1 124 ? 10.287 2.321 -19.522 1.00 98.62 124 GLN A C 1
ATOM 971 O O . GLN A 1 124 ? 10.712 1.862 -20.585 1.00 98.62 124 GLN A O 1
ATOM 976 N N . SER A 1 125 ? 10.009 3.621 -19.364 1.00 98.62 125 SER A N 1
ATOM 977 C CA . SER A 1 125 ? 10.233 4.617 -20.424 1.00 98.62 125 SER A CA 1
ATOM 978 C C . SER A 1 125 ? 11.707 4.692 -20.818 1.00 98.62 125 SER A C 1
ATOM 980 O O . SER A 1 125 ? 12.039 4.542 -21.992 1.00 98.62 125 SER A O 1
ATOM 982 N N . LYS A 1 126 ? 12.607 4.821 -19.835 1.00 98.62 126 LYS A N 1
ATOM 983 C CA . LYS A 1 126 ? 14.057 4.868 -20.087 1.00 98.62 126 LYS A CA 1
ATOM 984 C C . LYS A 1 126 ? 14.574 3.601 -20.758 1.00 98.62 126 LYS A C 1
ATOM 986 O O . LYS A 1 126 ? 15.399 3.673 -21.662 1.00 98.62 126 LYS A O 1
ATOM 991 N N . TYR A 1 127 ? 14.091 2.433 -20.339 1.00 98.56 127 TYR A N 1
ATOM 992 C CA . TYR A 1 127 ? 14.456 1.170 -20.975 1.00 98.56 127 TYR A CA 1
ATOM 993 C C . TYR A 1 127 ? 14.050 1.149 -22.453 1.00 98.56 127 TYR A C 1
ATOM 995 O O . TYR A 1 127 ? 14.833 0.721 -23.302 1.00 98.56 127 TYR A O 1
ATOM 1003 N N . LYS A 1 128 ? 12.846 1.640 -22.772 1.00 98.69 128 LYS A N 1
ATOM 1004 C CA . LYS A 1 128 ? 12.377 1.750 -24.155 1.00 98.69 128 LYS A CA 1
ATOM 1005 C C . LYS A 1 128 ? 13.260 2.690 -24.977 1.00 98.69 128 LYS A C 1
ATOM 1007 O O . LYS A 1 128 ? 13.688 2.302 -26.057 1.00 98.69 128 LYS A O 1
ATOM 1012 N N . GLU A 1 129 ? 13.574 3.870 -24.445 1.00 98.69 129 GLU A N 1
ATOM 1013 C CA . GLU A 1 129 ? 14.461 4.844 -25.095 1.00 98.69 129 GLU A CA 1
ATOM 1014 C C . GLU A 1 129 ? 15.833 4.232 -25.416 1.00 98.69 129 GLU A C 1
ATOM 1016 O O . GLU A 1 129 ? 16.262 4.249 -26.568 1.00 98.69 129 GLU A O 1
ATOM 1021 N N . ILE A 1 130 ? 16.473 3.593 -24.430 1.00 98.62 130 ILE A N 1
ATOM 1022 C CA . ILE A 1 130 ? 17.772 2.923 -24.606 1.00 98.62 130 ILE A CA 1
ATOM 1023 C C . ILE A 1 130 ? 17.674 1.782 -25.626 1.00 98.62 130 ILE A C 1
ATOM 1025 O O . ILE A 1 130 ? 18.574 1.589 -26.449 1.00 98.62 130 ILE A O 1
ATOM 1029 N N . SER A 1 131 ? 16.591 1.000 -25.587 1.00 98.69 131 SER A N 1
ATOM 1030 C CA . SER A 1 131 ? 16.377 -0.084 -26.546 1.00 98.69 131 SER A CA 1
ATOM 1031 C C . SER A 1 131 ? 16.258 0.438 -27.976 1.00 98.69 131 SER A C 1
ATOM 1033 O O . SER A 1 131 ? 16.739 -0.231 -28.893 1.00 98.69 131 SER A O 1
ATOM 1035 N N . ASP A 1 132 ? 15.593 1.571 -28.179 1.00 98.56 132 ASP A N 1
ATOM 1036 C CA . ASP A 1 132 ? 15.413 2.161 -29.502 1.00 98.56 132 ASP A CA 1
ATOM 1037 C C . ASP A 1 132 ? 16.718 2.802 -29.996 1.00 98.56 132 ASP A C 1
ATOM 1039 O O . ASP A 1 132 ? 17.117 2.563 -31.137 1.00 98.56 132 ASP A O 1
ATOM 1043 N N . GLU A 1 133 ? 17.461 3.490 -29.126 1.00 98.69 133 GLU A N 1
ATOM 1044 C CA . GLU A 1 133 ? 18.797 4.015 -29.438 1.00 98.69 133 GLU A CA 1
ATOM 1045 C C . GLU A 1 133 ? 19.775 2.895 -29.830 1.00 98.69 133 GLU A C 1
ATOM 1047 O O . GLU A 1 133 ? 20.472 2.992 -30.840 1.00 98.69 133 GLU A O 1
ATOM 1052 N N . THR A 1 134 ? 19.757 1.774 -29.104 1.00 98.62 134 THR A N 1
ATOM 1053 C CA . THR A 1 134 ? 20.589 0.600 -29.416 1.00 98.62 134 THR A CA 1
ATOM 1054 C C . THR A 1 134 ? 20.279 0.036 -30.806 1.00 98.62 134 THR A C 1
ATOM 1056 O O . THR A 1 134 ? 21.190 -0.355 -31.537 1.00 98.62 134 THR A O 1
ATOM 1059 N N . LYS A 1 135 ? 19.001 0.003 -31.210 1.00 98.62 135 LYS A N 1
ATOM 1060 C CA . LYS A 1 135 ? 18.614 -0.424 -32.566 1.00 98.62 135 LYS A CA 1
ATOM 1061 C C . LYS A 1 135 ? 19.129 0.549 -33.622 1.00 98.62 135 LYS A C 1
ATOM 1063 O O . LYS A 1 135 ? 19.667 0.100 -34.630 1.00 98.62 135 LYS A O 1
ATOM 1068 N N . CYS A 1 136 ? 18.997 1.855 -33.390 1.00 98.50 136 CYS A N 1
ATOM 1069 C CA . CYS A 1 136 ? 19.510 2.878 -34.301 1.00 98.50 136 CYS A CA 1
ATOM 1070 C C . CYS A 1 136 ? 21.026 2.747 -34.497 1.00 98.50 136 CYS A C 1
ATOM 1072 O O . CYS A 1 136 ? 21.483 2.670 -35.635 1.00 98.50 136 CYS A O 1
ATOM 1074 N N . LEU A 1 137 ? 21.787 2.623 -33.405 1.00 98.62 137 LEU A N 1
ATOM 1075 C CA . LEU A 1 137 ? 23.240 2.439 -33.450 1.00 98.62 137 LEU A CA 1
ATOM 1076 C C . LEU A 1 137 ? 23.647 1.140 -34.158 1.00 98.62 137 LEU A C 1
ATOM 1078 O O . LEU A 1 137 ? 24.635 1.115 -34.891 1.00 98.62 137 LEU A O 1
ATOM 1082 N N . ASN A 1 138 ? 22.894 0.053 -33.975 1.00 98.50 138 ASN A N 1
ATOM 1083 C CA . ASN A 1 138 ? 23.142 -1.194 -34.699 1.00 98.50 138 ASN A CA 1
ATOM 1084 C C . ASN A 1 138 ? 22.932 -1.033 -36.209 1.00 98.50 138 ASN A C 1
ATOM 1086 O O . ASN A 1 138 ? 23.779 -1.476 -36.983 1.00 98.50 138 ASN A O 1
ATOM 1090 N N . ASN A 1 139 ? 21.855 -0.360 -36.620 1.00 98.38 139 ASN A N 1
ATOM 1091 C CA . ASN A 1 139 ? 21.580 -0.091 -38.031 1.00 98.38 139 ASN A CA 1
ATOM 1092 C C . ASN A 1 139 ? 22.658 0.810 -38.656 1.00 98.38 139 ASN A C 1
ATOM 1094 O O . ASN A 1 139 ? 23.108 0.557 -39.772 1.00 98.38 139 ASN A O 1
ATOM 1098 N N . GLU A 1 140 ? 23.105 1.843 -37.937 1.00 98.44 140 GLU A N 1
ATOM 1099 C CA . GLU A 1 140 ? 24.186 2.721 -38.392 1.00 98.44 140 GLU A CA 1
ATOM 1100 C C . GLU A 1 140 ? 25.506 1.954 -38.541 1.00 98.44 140 GLU A C 1
ATOM 1102 O O . GLU A 1 140 ? 26.177 2.059 -39.569 1.00 98.44 140 GLU A O 1
ATOM 1107 N N . ASN A 1 141 ? 25.848 1.106 -37.568 1.00 98.50 141 ASN A N 1
ATOM 1108 C CA . ASN A 1 141 ? 27.019 0.235 -37.650 1.00 98.50 141 ASN A CA 1
ATOM 1109 C C . ASN A 1 141 ? 26.954 -0.723 -38.846 1.00 98.50 141 ASN A C 1
ATOM 1111 O O . ASN A 1 141 ? 27.972 -0.962 -39.498 1.00 98.50 141 ASN A O 1
ATOM 1115 N N . GLU A 1 142 ? 25.784 -1.288 -39.143 1.00 98.56 142 GLU A N 1
ATOM 1116 C CA . GLU A 1 142 ? 25.590 -2.140 -40.319 1.00 98.56 142 GLU A CA 1
ATOM 1117 C C . GLU A 1 142 ? 25.786 -1.349 -41.619 1.00 98.56 142 GLU A C 1
ATOM 1119 O O . GLU A 1 142 ? 26.533 -1.775 -42.502 1.00 98.56 142 GLU A O 1
ATOM 1124 N N . HIS A 1 143 ? 25.202 -0.152 -41.708 1.00 98.38 143 HIS A N 1
ATOM 1125 C CA . HIS A 1 143 ? 25.379 0.741 -42.850 1.00 98.38 143 HIS A CA 1
ATOM 1126 C C . HIS A 1 143 ? 26.855 1.119 -43.069 1.00 98.38 143 HIS A C 1
ATOM 1128 O O . HIS A 1 143 ? 27.357 1.074 -44.198 1.00 98.38 143 HIS A O 1
ATOM 1134 N N . LEU A 1 144 ? 27.579 1.450 -41.996 1.00 98.62 144 LEU A N 1
ATOM 1135 C CA . LEU A 1 144 ? 29.006 1.768 -42.056 1.00 98.62 144 LEU A CA 1
ATOM 1136 C C . LEU A 1 144 ? 29.836 0.563 -42.507 1.00 98.62 144 LEU A C 1
ATOM 1138 O O . LEU A 1 144 ? 30.691 0.715 -43.377 1.00 98.62 144 LEU A O 1
ATOM 1142 N N . LYS A 1 145 ? 29.555 -0.642 -41.991 1.00 98.50 145 LYS A N 1
ATOM 1143 C CA . LYS A 1 145 ? 30.210 -1.882 -42.447 1.00 98.50 145 LYS A CA 1
ATOM 1144 C C . LYS A 1 145 ? 30.009 -2.113 -43.943 1.00 98.50 145 LYS A C 1
ATOM 1146 O O . LYS A 1 145 ? 30.975 -2.410 -44.643 1.00 98.50 145 LYS A O 1
ATOM 1151 N N . ASN A 1 146 ? 28.784 -1.929 -44.434 1.00 98.25 146 ASN A N 1
ATOM 1152 C CA . ASN A 1 146 ? 28.469 -2.074 -45.855 1.00 98.25 146 ASN A CA 1
ATOM 1153 C C . ASN A 1 146 ? 29.222 -1.042 -46.705 1.00 98.25 146 ASN A C 1
ATOM 1155 O O . ASN A 1 146 ? 29.821 -1.399 -47.717 1.00 98.25 146 ASN A O 1
ATOM 1159 N N . THR A 1 147 ? 29.268 0.215 -46.257 1.00 98.31 147 THR A N 1
ATOM 1160 C CA . THR A 1 147 ? 30.009 1.290 -46.939 1.00 98.31 147 THR A CA 1
ATOM 1161 C C . THR A 1 147 ? 31.508 0.987 -47.004 1.00 98.31 147 THR A C 1
ATOM 1163 O O . THR A 1 147 ? 32.124 1.121 -48.058 1.00 98.31 147 THR A O 1
ATOM 1166 N N . VAL A 1 148 ? 32.105 0.534 -45.897 1.00 98.38 148 VAL A N 1
ATOM 1167 C CA . VAL A 1 148 ? 33.522 0.142 -45.853 1.00 98.38 148 VAL A CA 1
ATOM 1168 C C . VAL A 1 148 ? 33.801 -1.032 -46.795 1.00 98.38 148 VAL A C 1
ATOM 1170 O O . VAL A 1 148 ? 34.790 -0.998 -47.522 1.00 98.38 148 VAL A O 1
ATOM 1173 N N . SER A 1 149 ? 32.928 -2.043 -46.832 1.00 98.00 149 SER A N 1
ATOM 1174 C CA . SER A 1 149 ? 33.052 -3.182 -47.749 1.00 98.00 149 SER A CA 1
ATOM 1175 C C . SER A 1 149 ? 32.994 -2.759 -49.224 1.00 98.00 149 SER A C 1
ATOM 1177 O O . SER A 1 149 ? 33.800 -3.234 -50.028 1.00 98.00 149 SER A O 1
ATOM 1179 N N . ASP A 1 150 ? 32.075 -1.858 -49.587 1.00 98.06 150 ASP A N 1
ATOM 1180 C CA . ASP A 1 150 ? 31.969 -1.303 -50.946 1.00 98.06 150 ASP A CA 1
ATOM 1181 C C . ASP A 1 150 ? 33.242 -0.545 -51.341 1.00 98.06 150 ASP A C 1
ATOM 1183 O O . ASP A 1 150 ? 33.860 -0.840 -52.366 1.00 98.06 150 ASP A O 1
ATOM 1187 N N . LEU A 1 151 ? 33.699 0.373 -50.485 1.00 97.75 151 LEU A N 1
ATOM 1188 C CA . LEU A 1 151 ? 34.928 1.133 -50.713 1.00 97.75 151 LEU A CA 1
ATOM 1189 C C . LEU A 1 151 ? 36.151 0.221 -50.849 1.00 97.75 151 LEU A C 1
ATOM 1191 O O . LEU A 1 151 ? 36.953 0.420 -51.758 1.00 97.75 151 LEU A O 1
ATOM 1195 N N . ASN A 1 152 ? 36.274 -0.801 -50.001 1.00 97.56 152 ASN A N 1
ATOM 1196 C CA . ASN A 1 152 ? 37.369 -1.768 -50.073 1.00 97.56 152 ASN A CA 1
ATOM 1197 C C . ASN A 1 152 ? 37.350 -2.549 -51.395 1.00 97.56 152 ASN A C 1
ATOM 1199 O O . ASN A 1 152 ? 38.385 -2.744 -52.024 1.00 97.56 152 ASN A O 1
ATOM 1203 N N . THR A 1 153 ? 36.160 -2.941 -51.860 1.00 97.25 153 THR A N 1
ATOM 1204 C CA . THR A 1 153 ? 35.989 -3.605 -53.162 1.00 97.25 153 THR A CA 1
ATOM 1205 C C . THR A 1 153 ? 36.412 -2.688 -54.309 1.00 97.25 153 THR A C 1
ATOM 1207 O O . THR A 1 153 ? 37.086 -3.130 -55.237 1.00 97.25 153 THR A O 1
ATOM 1210 N N . ARG A 1 154 ? 36.061 -1.399 -54.237 1.00 97.12 154 ARG A N 1
ATOM 1211 C CA . ARG A 1 154 ? 36.452 -0.399 -55.240 1.00 97.12 154 ARG A CA 1
ATOM 1212 C C . ARG A 1 154 ? 37.956 -0.146 -55.255 1.00 97.12 154 ARG A C 1
ATOM 1214 O O . ARG A 1 154 ? 38.510 -0.029 -56.339 1.00 97.12 154 ARG A O 1
ATOM 1221 N N . ILE A 1 155 ? 38.608 -0.071 -54.093 1.00 97.19 155 ILE A N 1
ATOM 1222 C CA . ILE A 1 155 ? 40.070 0.077 -53.997 1.00 97.19 155 ILE A CA 1
ATOM 1223 C C . ILE A 1 155 ? 40.759 -1.115 -54.661 1.00 97.19 155 ILE A C 1
ATOM 1225 O O . ILE A 1 155 ? 41.560 -0.911 -55.565 1.00 97.19 155 ILE A O 1
ATOM 1229 N N . ASN A 1 156 ? 40.354 -2.338 -54.313 1.00 95.00 156 ASN A N 1
ATOM 1230 C CA . ASN A 1 156 ? 40.916 -3.563 -54.890 1.00 95.00 156 ASN A CA 1
ATOM 1231 C C . ASN A 1 156 ? 40.720 -3.682 -56.412 1.00 95.00 156 ASN A C 1
ATOM 1233 O O . ASN A 1 156 ? 41.395 -4.480 -57.046 1.00 95.00 156 ASN A O 1
ATOM 1237 N N . TYR A 1 157 ? 39.767 -2.954 -57.003 1.00 94.94 157 TYR A N 1
ATOM 1238 C CA . TYR A 1 157 ? 39.587 -2.910 -58.457 1.00 94.94 157 TYR A CA 1
ATOM 1239 C C . TYR A 1 157 ? 40.597 -1.978 -59.152 1.00 94.94 157 TYR A C 1
ATOM 1241 O O . TYR A 1 157 ? 40.847 -2.124 -60.347 1.00 94.94 157 TYR A O 1
ATOM 1249 N N . PHE A 1 158 ? 41.129 -0.987 -58.431 1.00 93.19 158 PHE A N 1
ATOM 1250 C CA . PHE A 1 158 ? 42.100 -0.019 -58.949 1.00 93.19 158 PHE A CA 1
ATOM 1251 C C . PHE A 1 158 ? 43.562 -0.396 -58.672 1.00 93.19 158 PHE A C 1
ATOM 1253 O O . PHE A 1 158 ? 44.448 0.221 -59.265 1.00 93.19 158 PHE A O 1
ATOM 1260 N N . GLU A 1 159 ? 43.803 -1.362 -57.785 1.00 80.75 159 GLU A N 1
ATOM 1261 C CA . GLU A 1 159 ? 45.110 -1.991 -57.539 1.00 80.75 159 GLU A CA 1
ATOM 1262 C C . GLU A 1 159 ? 45.387 -3.132 -58.530 1.00 80.75 159 GLU A C 1
ATOM 1264 O O . GLU A 1 159 ? 46.551 -3.228 -58.987 1.00 80.75 159 GLU A O 1
#

Sequence (159 aa):
MASVLLEWGCCTKEGINENEQNINCIMCNKSYHILCLTLPEIPSDSEIFSQIALNSPPNSNPVTAEEVRSIVQKVIQVQYATMLQQMNTIIVNTINTELAPVRKDIQELQASLTFHTEEFDKLQSKYKEISDETKCLNNENEHLKNTVSDLNTRINYFE

Organism: Spodoptera frugiperda (NCBI:txid7108)

Mean predicted aligned error: 17.38 Å

Solvent-accessible surface area (backbone atoms only — not comparable to full-atom values): 9633 Å² total; per-residue (Å²): 138,80,84,81,80,79,75,91,68,59,80,68,82,82,76,74,58,93,86,63,66,66,49,68,40,86,89,76,74,46,54,36,52,51,69,71,75,66,59,74,87,76,67,94,83,45,75,67,64,63,58,57,66,72,67,56,74,79,81,72,74,77,85,45,75,64,57,54,48,52,51,51,52,50,53,51,52,52,50,52,52,52,50,52,54,50,50,52,52,50,52,53,50,51,51,52,63,61,47,50,57,55,54,49,53,52,52,54,48,52,52,52,51,52,53,51,50,53,52,49,54,52,50,52,51,51,52,50,53,53,54,51,51,53,50,52,52,51,53,51,51,50,52,51,52,52,51,51,52,52,53,52,54,54,50,66,72,76,107

Radius of gyration: 53.43 Å; Cα contacts (8 Å, |Δi|>4): 27; chains: 1; bounding box: 93×37×148 Å

Foldseek 3Di:
DDDPDPDPAADDPVDPDPPFDWDADPVPRGIHGVVSVPDPPDPPPDPVVVVVVVPDDPPDPPCDPVNVVVVVVVVVVVVVVVVVVVVVVVVVVVVCVVVVVVVVVVVVVVVVVVVVVVVVVVVVVVVVVVVVVVVVVVVVVVVVVVVVVVVVVVVVVVD

pLDDT: mean 81.37, std 20.39, range [34.94, 98.69]